Protein AF-A0A3D4ECK0-F1 (afdb_monomer_lite)

pLDDT: mean 88.1, std 12.16, range [38.34, 98.12]

Foldseek 3Di:
DDPPPPPPPPCPCVCVVPDDPPDQDPVNCPPPPNQLVVLLVLLVCLLQPPDPVLNCLAPAFAVCLVVVNHDDPDPVDPAGNNVVGHDPVSVCSNPVVSVVSLVVSLCCNVVPDPPPVSNVSNVVSVCSNVVD

Secondary structure (DSSP, 8-state):
-------SSSSTTHHHHHS-TTSPPHHHHTGGGHHHHHHHHHHHTTTTT-SHHHHIIIIIIIIHHHTTS-----TT--S-TTTT---HHHHHIIIIIHHHHHHHHHHHHHTT---HHHHHHHHHHHHHHHT-

Structure (mmCIF, N/CA/C/O backbone):
data_AF-A0A3D4ECK0-F1
#
_entry.id   AF-A0A3D4ECK0-F1
#
loop_
_atom_site.group_PDB
_atom_site.id
_atom_site.type_symbol
_atom_site.label_atom_id
_atom_site.label_alt_id
_atom_site.label_comp_id
_atom_site.label_asym_id
_atom_site.label_entity_id
_atom_site.label_seq_id
_atom_site.pdbx_PDB_ins_code
_atom_site.Cartn_x
_atom_site.Cartn_y
_atom_site.Cartn_z
_atom_site.occupancy
_atom_site.B_iso_or_equiv
_atom_site.auth_seq_id
_atom_site.auth_comp_id
_atom_site.auth_asym_id
_atom_site.auth_atom_id
_atom_site.pdbx_PDB_model_num
ATOM 1 N N . MET A 1 1 ? 7.632 3.997 66.393 1.00 38.34 1 MET A N 1
ATOM 2 C CA . MET A 1 1 ? 6.377 3.603 65.722 1.00 38.34 1 MET A CA 1
ATOM 3 C C . MET A 1 1 ? 6.335 4.345 64.399 1.00 38.34 1 MET A C 1
ATOM 5 O O . MET A 1 1 ? 6.453 5.561 64.400 1.00 38.34 1 MET A O 1
ATOM 9 N N . VAL A 1 2 ? 6.384 3.589 63.306 1.00 43.09 2 VAL A N 1
ATOM 10 C CA . VAL A 1 2 ? 6.731 4.037 61.951 1.00 43.09 2 VAL A CA 1
ATOM 11 C C . VAL A 1 2 ? 5.701 5.040 61.429 1.00 43.09 2 VAL A C 1
ATOM 13 O O . VAL A 1 2 ? 4.519 4.725 61.333 1.00 43.09 2 VAL A O 1
ATOM 16 N N . LEU A 1 3 ? 6.169 6.244 61.097 1.00 50.78 3 LEU A N 1
ATOM 17 C CA . LEU A 1 3 ? 5.412 7.262 60.380 1.00 50.78 3 LEU A CA 1
ATOM 18 C C . LEU A 1 3 ? 5.410 6.863 58.894 1.00 50.78 3 LEU A C 1
ATOM 20 O O . LEU A 1 3 ? 6.347 7.165 58.158 1.00 50.78 3 LEU A O 1
ATOM 24 N N . ILE A 1 4 ? 4.407 6.089 58.478 1.00 55.16 4 ILE A N 1
ATOM 25 C CA . ILE A 1 4 ? 4.209 5.720 57.072 1.00 55.16 4 ILE A CA 1
ATOM 26 C C . ILE A 1 4 ? 3.721 6.976 56.343 1.00 55.16 4 ILE A C 1
ATOM 28 O O . ILE A 1 4 ? 2.560 7.362 56.460 1.00 55.16 4 ILE A O 1
ATOM 32 N N . LEU A 1 5 ? 4.633 7.640 55.629 1.00 55.22 5 LEU A N 1
ATOM 33 C CA . LEU A 1 5 ? 4.299 8.682 54.664 1.00 55.22 5 LEU A CA 1
ATOM 34 C C . LEU A 1 5 ? 3.511 8.047 53.513 1.00 55.22 5 LEU A C 1
ATOM 36 O O . LEU A 1 5 ? 4.059 7.324 52.685 1.00 55.22 5 LEU A O 1
ATOM 40 N N . THR A 1 6 ? 2.216 8.332 53.480 1.00 56.25 6 THR A N 1
ATOM 41 C CA . THR A 1 6 ? 1.304 8.057 52.370 1.00 56.25 6 THR A CA 1
ATOM 42 C C . THR A 1 6 ? 1.769 8.814 51.122 1.00 56.25 6 THR A C 1
ATOM 44 O O . THR A 1 6 ? 1.529 10.016 50.998 1.00 56.25 6 THR A O 1
ATOM 47 N N . MET A 1 7 ? 2.450 8.126 50.203 1.00 56.41 7 MET A N 1
ATOM 48 C CA . MET A 1 7 ? 2.916 8.681 48.921 1.00 56.41 7 MET A CA 1
ATOM 49 C C . MET A 1 7 ? 1.839 8.696 47.814 1.00 56.41 7 MET A C 1
ATOM 51 O O . MET A 1 7 ? 2.156 9.000 46.670 1.00 56.41 7 MET A O 1
ATOM 55 N N . ASP A 1 8 ? 0.566 8.442 48.129 1.00 56.38 8 ASP A N 1
ATOM 56 C CA . ASP A 1 8 ? -0.477 8.20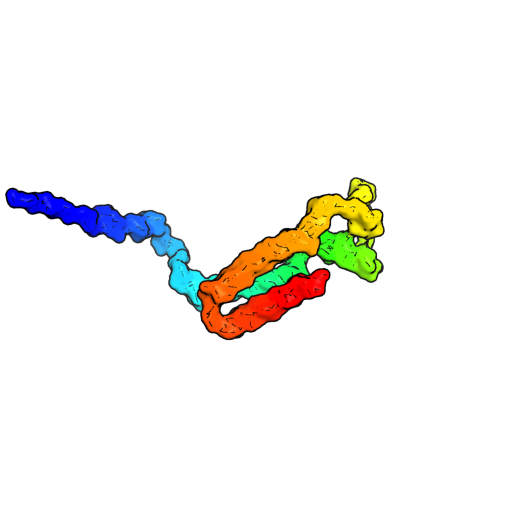9 47.114 1.00 56.38 8 ASP A CA 1
ATOM 57 C C . ASP A 1 8 ? -1.207 9.461 46.576 1.00 56.38 8 ASP A C 1
ATOM 59 O O . ASP A 1 8 ? -2.108 9.317 45.760 1.00 56.38 8 ASP A O 1
ATOM 63 N N . SER A 1 9 ? -0.875 10.698 46.983 1.00 58.56 9 SER A N 1
ATOM 64 C CA . SER A 1 9 ? -1.740 11.862 46.654 1.00 58.56 9 SER A CA 1
ATOM 65 C C . SER A 1 9 ? -1.166 12.951 45.735 1.00 58.56 9 SER A C 1
ATOM 67 O O . SER A 1 9 ? -1.938 13.763 45.226 1.00 58.56 9 SER A O 1
ATOM 69 N N . CYS A 1 10 ? 0.143 12.988 45.454 1.00 62.25 10 CYS A N 1
ATOM 70 C CA . CYS A 1 10 ? 0.737 14.095 44.678 1.00 62.25 10 CYS A CA 1
ATOM 71 C C . CYS A 1 10 ? 0.947 13.803 43.180 1.00 62.25 10 CYS A C 1
ATOM 73 O O . CYS A 1 10 ? 1.126 14.741 42.405 1.00 62.25 10 CYS A O 1
ATOM 75 N N . THR A 1 11 ? 0.908 12.539 42.747 1.00 64.38 11 THR A N 1
ATOM 76 C CA . THR A 1 11 ? 1.062 12.147 41.329 1.00 64.38 11 THR A CA 1
ATOM 77 C C . THR A 1 11 ? -0.231 11.647 40.686 1.00 64.38 11 THR A C 1
ATOM 79 O O . THR A 1 11 ? -0.286 11.527 39.466 1.00 64.38 11 THR A O 1
ATOM 82 N N . ASP A 1 12 ? -1.293 11.447 41.470 1.00 64.25 12 ASP A N 1
ATOM 83 C CA . ASP A 1 12 ? -2.587 10.900 41.028 1.00 64.25 12 ASP A CA 1
ATOM 84 C C . ASP A 1 12 ? -3.231 11.698 39.873 1.00 64.25 12 ASP A C 1
ATOM 86 O O . ASP A 1 12 ? -3.952 11.175 39.030 1.00 64.25 12 ASP A O 1
ATOM 90 N N . ARG A 1 13 ? -2.914 12.996 39.770 1.00 64.69 13 ARG A N 1
ATOM 91 C CA . ARG A 1 13 ? -3.467 13.899 38.745 1.00 64.69 13 ARG A CA 1
ATOM 92 C C . ARG A 1 13 ? -2.502 14.228 37.608 1.00 64.69 13 ARG A C 1
ATOM 94 O O . ARG A 1 13 ? -2.828 15.088 36.789 1.00 64.69 13 ARG A O 1
ATOM 101 N N . PHE A 1 14 ? -1.346 13.571 37.541 1.00 77.62 14 PHE A N 1
ATOM 102 C CA . PHE A 1 14 ? -0.315 13.841 36.535 1.00 77.62 14 PHE A CA 1
ATOM 103 C C . PHE A 1 14 ? -0.857 13.738 35.102 1.00 77.62 14 PHE A C 1
ATOM 105 O O . PHE A 1 14 ? -0.648 14.651 34.304 1.00 77.62 14 PHE A O 1
ATOM 112 N N . GLU A 1 15 ? -1.617 12.686 34.786 1.00 73.06 15 GLU A N 1
ATOM 113 C CA . GLU A 1 15 ? -2.197 12.504 33.448 1.00 73.06 15 GLU A CA 1
ATOM 114 C C . GLU A 1 15 ? -3.213 13.599 33.110 1.00 73.06 15 GLU A C 1
ATOM 116 O O . GLU A 1 15 ? -3.206 14.139 32.008 1.00 73.06 15 GLU A O 1
ATOM 121 N N . LYS A 1 16 ? -4.049 13.999 34.073 1.00 72.69 16 LYS A N 1
ATOM 122 C CA . LYS A 1 16 ? -5.063 15.044 33.871 1.00 72.69 16 LYS A CA 1
ATOM 123 C C . LYS A 1 16 ? -4.455 16.443 33.725 1.00 72.69 16 LYS A C 1
ATOM 125 O O . LYS A 1 16 ? -5.033 17.272 33.034 1.00 72.69 16 LYS A O 1
ATOM 130 N N . LEU A 1 17 ? -3.328 16.715 34.386 1.00 76.31 17 LEU A N 1
ATOM 131 C CA . LEU A 1 17 ? -2.619 17.999 34.301 1.00 76.31 17 LEU A CA 1
ATOM 132 C C . LEU A 1 17 ? -1.787 18.126 33.017 1.00 76.31 17 LEU A C 1
ATOM 134 O O . LEU A 1 17 ? -1.670 19.226 32.489 1.00 76.31 17 LEU A O 1
ATOM 138 N N . ASN A 1 18 ? -1.244 17.016 32.508 1.00 77.88 18 ASN A N 1
ATOM 139 C CA . ASN A 1 18 ? -0.428 16.994 31.287 1.00 77.88 18 ASN A CA 1
ATOM 140 C C . ASN A 1 18 ? -1.212 16.657 30.013 1.00 77.88 18 ASN A C 1
ATOM 142 O O . ASN A 1 18 ? -0.641 16.659 28.924 1.00 77.88 18 ASN A O 1
ATOM 146 N N . THR A 1 19 ? -2.510 16.382 30.127 1.00 78.75 19 THR A N 1
ATOM 147 C CA . THR A 1 19 ? -3.391 16.217 28.970 1.00 78.75 19 THR A CA 1
ATOM 148 C C . THR A 1 19 ? -4.081 17.541 28.684 1.00 78.75 19 THR A C 1
ATOM 150 O O . THR A 1 19 ? -4.730 18.114 29.560 1.00 78.75 19 THR A O 1
ATOM 153 N N . ASN A 1 20 ? -3.966 18.031 27.449 1.00 81.88 20 ASN A N 1
ATOM 154 C CA . ASN A 1 20 ? -4.697 19.221 27.028 1.00 81.88 20 ASN A CA 1
ATOM 155 C C . ASN A 1 20 ? -6.212 18.944 27.164 1.00 81.88 20 ASN A C 1
ATOM 157 O O . ASN A 1 20 ? -6.701 17.991 26.561 1.00 81.88 20 ASN A O 1
ATOM 161 N N . PRO A 1 21 ? -6.978 19.754 27.917 1.00 80.38 21 PRO A N 1
ATOM 162 C CA . PRO A 1 21 ? -8.402 19.505 28.151 1.00 80.38 21 PRO A CA 1
ATOM 163 C C . PRO A 1 21 ? -9.265 19.551 26.877 1.00 80.38 21 PRO A C 1
ATOM 165 O O . PRO A 1 21 ? -10.371 19.019 26.883 1.00 80.38 21 PRO A O 1
ATOM 168 N N . ASN A 1 22 ? -8.763 20.140 25.785 1.00 83.75 22 ASN A N 1
ATOM 169 C CA . ASN A 1 22 ? -9.413 20.140 24.469 1.00 83.75 22 ASN A CA 1
ATOM 170 C C . ASN A 1 22 ? -8.948 18.983 23.560 1.00 83.75 22 ASN A C 1
ATOM 172 O O . ASN A 1 22 ? -9.363 18.903 22.404 1.00 83.75 22 ASN A O 1
ATOM 176 N N . GLN A 1 23 ? -8.053 18.113 24.036 1.00 83.00 23 GLN A N 1
ATOM 177 C CA . GLN A 1 23 ? -7.542 16.981 23.269 1.00 83.00 23 GLN A CA 1
ATOM 178 C C . GLN A 1 23 ? -8.594 15.880 23.155 1.00 83.00 23 GLN A C 1
ATOM 180 O O . GLN A 1 23 ? -9.298 15.552 24.110 1.00 83.00 23 GLN A O 1
ATOM 185 N N . VAL A 1 24 ? -8.661 15.268 21.975 1.00 81.38 24 VAL A N 1
ATOM 186 C CA . VAL A 1 24 ? -9.524 14.113 21.737 1.00 81.38 24 VAL A CA 1
ATOM 187 C C . VAL A 1 24 ? -9.024 12.929 22.566 1.00 81.38 24 VAL A C 1
ATOM 189 O O . VAL A 1 24 ? -7.870 12.514 22.459 1.00 81.38 24 VAL A O 1
ATOM 192 N N . THR A 1 25 ? -9.905 12.371 23.388 1.00 85.50 25 THR A N 1
ATOM 193 C CA . THR A 1 25 ? -9.627 11.173 24.186 1.00 85.50 25 THR A CA 1
ATOM 194 C C . THR A 1 25 ? -9.675 9.910 23.327 1.00 85.50 25 THR A C 1
ATOM 196 O O . THR A 1 25 ? -10.352 9.855 22.299 1.00 85.50 25 THR A O 1
ATOM 199 N N . SER A 1 26 ? -9.027 8.838 23.785 1.00 81.75 26 SER A N 1
ATOM 200 C CA . SER A 1 26 ? -9.096 7.530 23.119 1.00 81.75 26 SER A CA 1
ATOM 201 C C . SER A 1 26 ? -10.536 7.035 22.945 1.00 81.75 26 SER A C 1
ATOM 203 O O . SER A 1 26 ? -10.868 6.487 21.903 1.00 81.75 26 SER A O 1
ATOM 205 N N . ALA A 1 27 ? -11.419 7.286 23.917 1.00 82.94 27 ALA A N 1
ATOM 206 C CA . ALA A 1 27 ? -12.832 6.922 23.813 1.00 82.94 27 ALA A CA 1
ATOM 207 C C . ALA A 1 27 ? -13.560 7.716 22.713 1.00 82.94 27 ALA A C 1
ATOM 209 O O . ALA A 1 27 ? -14.362 7.157 21.969 1.00 82.94 27 ALA A O 1
ATOM 210 N N . GLN A 1 28 ? -13.248 9.007 22.568 1.00 84.38 28 GLN A N 1
ATOM 211 C CA . GLN A 1 28 ? -13.796 9.835 21.490 1.00 84.38 28 GLN A CA 1
ATOM 212 C C . GLN A 1 28 ? -13.266 9.416 20.110 1.00 84.38 28 GLN A C 1
ATOM 214 O O . GLN A 1 28 ? -14.012 9.490 19.140 1.00 84.38 28 GLN A O 1
ATOM 219 N N . MET A 1 29 ? -12.030 8.916 20.011 1.00 85.00 29 MET A N 1
ATOM 220 C CA . MET A 1 29 ? -11.471 8.349 18.769 1.00 85.00 29 MET A CA 1
ATOM 221 C C . MET A 1 29 ? -12.166 7.056 18.317 1.00 85.00 29 MET A C 1
ATOM 223 O O . MET A 1 29 ? -12.127 6.720 17.134 1.00 85.00 29 MET A O 1
ATOM 227 N N . GLU A 1 30 ? -12.802 6.322 19.231 1.00 84.44 30 GLU A N 1
ATOM 228 C CA . GLU A 1 30 ? -13.605 5.140 18.890 1.00 84.44 30 GLU A CA 1
ATOM 229 C C . GLU A 1 30 ? -15.056 5.502 18.526 1.00 84.44 30 GLU A C 1
ATOM 231 O O . GLU A 1 30 ? -15.799 4.667 18.002 1.00 84.44 30 GLU A O 1
ATOM 236 N N . ALA A 1 31 ? -15.479 6.754 18.747 1.00 85.56 31 ALA A N 1
ATOM 237 C CA . ALA A 1 31 ? -16.822 7.193 18.395 1.00 85.56 31 ALA A CA 1
ATOM 238 C C . ALA A 1 31 ? -17.072 7.006 16.892 1.00 85.56 31 ALA A C 1
ATOM 240 O O . ALA A 1 31 ? -16.252 7.378 16.051 1.00 85.56 31 ALA A O 1
ATOM 241 N N . LYS A 1 32 ? -18.228 6.422 16.555 1.00 84.81 32 LYS A N 1
ATOM 242 C CA . LYS A 1 32 ? -18.648 6.156 15.168 1.00 84.81 32 LYS A CA 1
ATOM 243 C C . LYS A 1 32 ? -17.583 5.416 14.340 1.00 84.81 32 LYS A C 1
ATOM 245 O O . LYS A 1 32 ? -17.449 5.668 13.146 1.00 84.81 32 LYS A O 1
ATOM 250 N N . ASN A 1 33 ? -16.828 4.514 14.972 1.00 85.69 33 ASN A N 1
ATOM 251 C CA . ASN A 1 33 ? -15.762 3.735 14.341 1.00 85.69 33 ASN A CA 1
ATOM 252 C C . ASN A 1 33 ? -14.654 4.586 13.704 1.00 85.69 33 ASN A C 1
ATOM 254 O O . ASN A 1 33 ? -13.977 4.094 12.808 1.00 85.69 33 ASN A O 1
ATOM 258 N N . TYR A 1 34 ? -14.426 5.828 14.138 1.00 89.81 34 TYR A N 1
ATOM 259 C CA . TYR A 1 34 ? -13.473 6.731 13.483 1.00 89.81 34 TYR A CA 1
ATOM 260 C C . TYR A 1 34 ? -12.067 6.117 13.340 1.00 89.81 34 TYR A C 1
ATOM 262 O O . TYR A 1 34 ? -11.494 6.077 12.246 1.00 89.81 34 TYR A O 1
ATOM 270 N N . ARG A 1 35 ? -11.533 5.517 14.408 1.00 90.12 35 ARG A N 1
ATOM 271 C CA . ARG A 1 35 ? -10.224 4.844 14.376 1.00 90.12 35 ARG A CA 1
ATOM 272 C C . ARG A 1 35 ? -10.168 3.619 13.459 1.00 90.12 35 ARG A C 1
ATOM 274 O O . ARG A 1 35 ? -9.129 3.340 12.867 1.00 90.12 35 ARG A O 1
ATOM 281 N N . THR A 1 36 ? -11.247 2.847 13.371 1.00 92.88 36 THR A N 1
ATOM 282 C CA . THR A 1 36 ? -11.289 1.652 12.512 1.00 92.88 36 THR A CA 1
ATOM 283 C C . THR A 1 36 ? -11.542 2.041 11.058 1.00 92.88 36 THR A C 1
ATOM 285 O O . THR A 1 36 ? -10.844 1.567 10.166 1.00 92.88 36 THR A O 1
ATOM 288 N N . GLY A 1 37 ? -12.476 2.960 10.818 1.00 93.44 37 GLY A N 1
ATOM 289 C CA . GLY A 1 37 ? -12.835 3.468 9.499 1.00 93.44 37 GLY A CA 1
ATOM 290 C C . GLY A 1 37 ? -11.665 4.134 8.784 1.00 93.44 37 GLY A C 1
ATOM 291 O O . GLY A 1 37 ? -11.450 3.873 7.606 1.00 93.44 37 GLY A O 1
ATOM 292 N N . THR A 1 38 ? -10.840 4.905 9.497 1.00 94.19 38 THR A N 1
ATOM 293 C CA . THR A 1 38 ? -9.613 5.499 8.927 1.00 94.19 38 THR A CA 1
ATOM 294 C C . THR A 1 38 ? -8.617 4.443 8.443 1.00 94.19 38 THR A C 1
ATOM 296 O O . THR A 1 38 ? -8.032 4.600 7.376 1.00 94.19 38 THR A O 1
ATOM 299 N N . LYS A 1 39 ? -8.467 3.322 9.160 1.00 96.06 39 LYS A N 1
ATOM 300 C CA . LYS A 1 39 ? -7.622 2.201 8.712 1.00 96.06 39 LYS A CA 1
ATOM 301 C C . LYS A 1 39 ? -8.219 1.471 7.510 1.00 96.06 39 LYS A C 1
ATOM 303 O O . LYS A 1 39 ? -7.471 1.061 6.632 1.00 96.06 39 LYS A O 1
ATOM 308 N N . VAL A 1 40 ? -9.543 1.302 7.462 1.00 96.31 40 VAL A N 1
ATOM 309 C CA . VAL A 1 40 ? -10.224 0.705 6.299 1.00 96.31 40 VAL A CA 1
ATOM 310 C C . VAL A 1 40 ? -10.018 1.579 5.063 1.00 96.31 40 VAL A C 1
ATOM 312 O O . VAL A 1 40 ? -9.678 1.055 4.007 1.00 96.31 40 VAL A O 1
ATOM 315 N N . LEU A 1 41 ? -10.146 2.901 5.209 1.00 95.62 41 LEU A N 1
ATOM 316 C CA . LEU A 1 41 ? -9.878 3.853 4.134 1.00 95.62 41 LEU A CA 1
ATOM 317 C C . LEU A 1 41 ? -8.418 3.784 3.667 1.00 95.62 41 LEU A C 1
ATOM 319 O O . LEU A 1 41 ? -8.175 3.741 2.467 1.00 95.62 41 LEU A O 1
ATOM 323 N N . ALA A 1 42 ? -7.464 3.692 4.599 1.00 95.75 42 ALA A N 1
ATOM 324 C CA . ALA A 1 42 ? -6.048 3.526 4.270 1.00 95.75 42 ALA A CA 1
ATOM 325 C C . ALA A 1 42 ? -5.763 2.220 3.500 1.00 95.75 42 ALA A C 1
ATOM 327 O O . ALA A 1 42 ? -4.931 2.197 2.603 1.00 95.75 42 ALA A O 1
ATOM 328 N N . LEU A 1 43 ? -6.464 1.123 3.812 1.00 97.12 43 LEU A N 1
ATOM 329 C CA . LEU A 1 43 ? -6.347 -0.117 3.036 1.00 97.12 43 LEU A CA 1
ATOM 330 C C . LEU A 1 43 ? -6.951 0.023 1.635 1.00 97.12 43 LEU A C 1
ATOM 332 O O . LEU A 1 43 ? -6.370 -0.455 0.665 1.00 97.12 43 LEU A O 1
ATOM 336 N N . GLN A 1 44 ? -8.105 0.682 1.523 1.00 96.88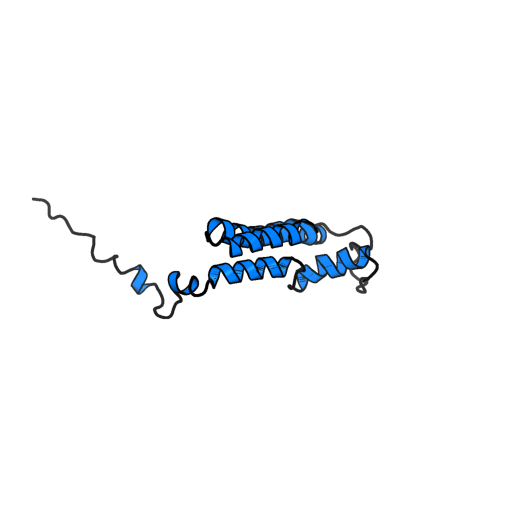 44 GLN A N 1
ATOM 337 C CA . GLN A 1 44 ? -8.757 0.929 0.240 1.00 96.88 44 GLN A CA 1
ATOM 338 C C . GLN A 1 44 ? -7.875 1.780 -0.683 1.00 96.88 44 GLN A C 1
ATOM 340 O O . GLN A 1 44 ? -7.768 1.481 -1.871 1.00 96.88 44 GLN A O 1
ATOM 345 N N . SER A 1 45 ? -7.223 2.811 -0.142 1.00 96.25 45 SER A N 1
ATOM 346 C CA . SER A 1 45 ? -6.372 3.727 -0.908 1.00 96.25 45 SER A CA 1
ATOM 347 C C . SER A 1 45 ? -5.091 3.092 -1.443 1.00 96.25 45 SER A C 1
ATOM 349 O O . SER A 1 45 ? -4.442 3.699 -2.284 1.00 96.25 45 SER A O 1
ATOM 351 N N . LEU A 1 46 ? -4.727 1.897 -0.969 1.00 95.88 46 LEU A N 1
ATOM 352 C CA . LEU A 1 46 ? -3.582 1.130 -1.462 1.00 95.88 46 LEU A CA 1
ATOM 353 C C . LEU A 1 46 ? -3.957 0.158 -2.589 1.00 95.88 46 LEU A C 1
ATOM 355 O O . LEU A 1 46 ? -3.062 -0.380 -3.235 1.00 95.88 46 LEU A O 1
ATOM 359 N N . VAL A 1 47 ? -5.255 -0.088 -2.842 1.00 95.56 47 VAL A N 1
ATOM 360 C CA . VAL A 1 47 ? -5.695 -0.992 -3.925 1.00 95.56 47 VAL A CA 1
ATOM 361 C C . VAL A 1 47 ? -5.218 -0.469 -5.266 1.00 95.56 47 VAL A C 1
ATOM 363 O O . VAL A 1 47 ? -4.600 -1.216 -6.009 1.00 95.56 47 VAL A O 1
ATOM 366 N N . VAL A 1 48 ? -5.486 0.801 -5.554 1.00 95.19 48 VAL A N 1
ATOM 367 C CA . VAL A 1 48 ? -4.796 1.600 -6.568 1.00 95.19 48 VAL A CA 1
ATOM 368 C C . VAL A 1 48 ? -4.266 2.803 -5.794 1.00 95.19 48 VAL A C 1
ATOM 370 O O . VAL A 1 48 ? -5.097 3.574 -5.306 1.00 95.19 48 VAL A O 1
ATOM 373 N N . PRO A 1 49 ? -2.939 2.932 -5.611 1.00 93.88 49 PRO A N 1
ATOM 374 C CA . PRO A 1 49 ? -2.358 3.978 -4.782 1.00 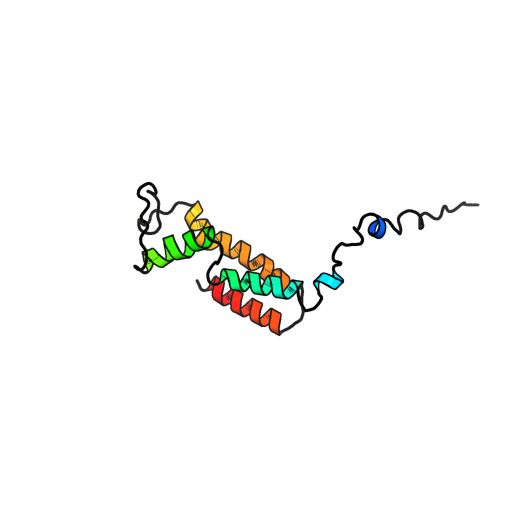93.88 49 PRO A CA 1
ATOM 375 C C . PRO A 1 49 ? -2.873 5.359 -5.178 1.00 93.88 49 PRO A C 1
ATOM 377 O O . PRO A 1 49 ? -2.743 5.768 -6.324 1.00 93.88 49 PRO A O 1
ATOM 380 N N . VAL A 1 50 ? -3.482 6.080 -4.242 1.00 92.94 50 VAL A N 1
ATOM 381 C CA . VAL A 1 50 ? -3.972 7.451 -4.497 1.00 92.94 50 VAL A CA 1
ATOM 382 C C . VAL A 1 50 ? -2.892 8.508 -4.285 1.00 92.94 50 VAL A C 1
ATOM 384 O O . VAL A 1 50 ? -3.050 9.652 -4.704 1.00 92.94 50 VAL A O 1
ATOM 387 N N . GLU A 1 51 ? -1.807 8.140 -3.608 1.00 92.56 51 GLU A N 1
ATOM 388 C CA . GLU A 1 51 ? -0.678 9.025 -3.383 1.00 92.56 51 GLU A CA 1
ATOM 389 C C . GLU A 1 51 ? 0.174 9.137 -4.653 1.00 92.56 51 GLU A C 1
ATOM 391 O O . GLU A 1 51 ? 0.572 8.127 -5.234 1.00 92.56 51 GLU A O 1
ATOM 396 N N . GLU A 1 52 ? 0.459 10.374 -5.074 1.00 94.00 52 GLU A N 1
ATOM 397 C CA . GLU A 1 52 ? 1.103 10.693 -6.357 1.00 94.00 52 GLU A CA 1
ATOM 398 C C . GLU A 1 52 ? 2.373 9.873 -6.597 1.00 94.00 52 GLU A C 1
ATOM 400 O O . GLU A 1 52 ? 2.501 9.213 -7.628 1.00 94.00 52 GLU A O 1
ATOM 405 N N . HIS A 1 53 ? 3.300 9.895 -5.637 1.00 90.00 53 HIS A N 1
ATOM 406 C CA . HIS A 1 53 ? 4.609 9.282 -5.817 1.00 90.00 53 HIS A CA 1
ATOM 407 C C . HIS A 1 53 ? 4.510 7.751 -5.925 1.00 90.00 53 HIS A C 1
ATOM 409 O O . HIS A 1 53 ? 5.229 7.134 -6.706 1.00 90.00 53 HIS A O 1
ATOM 415 N N . GLN A 1 54 ? 3.573 7.127 -5.209 1.00 92.56 54 GLN A N 1
ATOM 416 C CA . GLN A 1 54 ? 3.333 5.689 -5.306 1.00 92.56 54 GLN A CA 1
ATOM 417 C C . GLN A 1 54 ? 2.648 5.313 -6.615 1.00 92.56 54 GLN A C 1
ATOM 419 O O . GLN A 1 54 ? 3.080 4.383 -7.300 1.00 92.56 54 GLN A O 1
ATOM 424 N N . TYR A 1 55 ? 1.601 6.056 -6.982 1.00 94.75 55 TYR A N 1
ATOM 425 C CA . TYR A 1 55 ? 0.877 5.859 -8.233 1.00 94.75 55 TYR A CA 1
ATOM 426 C C . TYR A 1 55 ? 1.817 5.981 -9.430 1.00 94.75 55 TYR A C 1
ATOM 428 O O . TYR A 1 55 ? 1.770 5.170 -10.358 1.00 94.75 55 TYR A O 1
ATOM 436 N N . GLN A 1 56 ? 2.714 6.967 -9.390 1.00 94.38 56 GLN A N 1
ATOM 437 C CA . GLN A 1 56 ? 3.711 7.183 -10.423 1.00 94.38 56 GLN A CA 1
ATOM 438 C C . GLN A 1 56 ? 4.560 5.928 -10.644 1.00 94.38 56 GLN A C 1
ATOM 440 O O . GLN A 1 56 ? 4.665 5.473 -11.779 1.00 94.38 56 GLN A O 1
ATOM 445 N N . PHE A 1 57 ? 5.132 5.335 -9.595 1.00 93.62 57 PHE A N 1
ATOM 446 C CA . PHE A 1 57 ? 6.000 4.165 -9.756 1.00 93.62 57 PHE A CA 1
ATOM 447 C C . PHE A 1 57 ? 5.243 2.872 -10.071 1.00 93.62 57 PHE A C 1
ATOM 449 O O . PHE A 1 57 ? 5.720 2.077 -10.880 1.00 93.62 57 PHE A O 1
ATOM 456 N N . ILE A 1 58 ? 4.082 2.651 -9.454 1.00 94.00 58 ILE A N 1
ATOM 457 C CA . ILE A 1 58 ? 3.359 1.373 -9.539 1.00 94.00 58 ILE A CA 1
ATOM 458 C C . ILE A 1 58 ? 2.505 1.295 -10.802 1.00 94.00 58 ILE A C 1
ATOM 460 O O . ILE A 1 58 ? 2.576 0.310 -11.535 1.00 94.00 58 ILE A O 1
ATOM 464 N N . GLU A 1 59 ? 1.727 2.338 -11.077 1.00 94.69 59 GLU A N 1
ATOM 465 C CA . GLU A 1 59 ? 0.803 2.360 -12.209 1.00 94.69 59 GLU A CA 1
ATOM 466 C C . GLU A 1 59 ? 1.446 3.037 -13.413 1.00 94.69 59 GLU A C 1
ATOM 468 O O . GLU A 1 59 ? 1.608 2.416 -14.456 1.00 94.69 59 GLU A O 1
ATOM 473 N N . SER A 1 60 ? 1.861 4.298 -13.281 1.00 94.75 60 SER A N 1
ATOM 474 C CA . SER A 1 60 ? 2.241 5.118 -14.440 1.00 94.75 60 SER A CA 1
ATOM 475 C C . SER A 1 60 ? 3.550 4.682 -15.104 1.00 94.75 60 SER A C 1
ATOM 477 O O . SER A 1 60 ? 3.659 4.714 -16.325 1.00 94.75 60 SER A O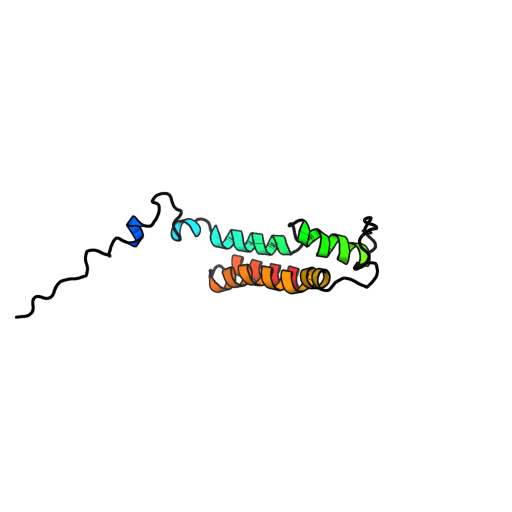 1
ATOM 479 N N . LEU A 1 61 ? 4.546 4.271 -14.315 1.00 94.12 61 LEU A N 1
ATOM 480 C CA . LEU A 1 61 ? 5.886 3.932 -14.800 1.00 94.12 61 LEU A CA 1
ATOM 481 C C . LEU A 1 61 ? 6.158 2.431 -14.872 1.00 94.12 61 LEU A C 1
ATOM 483 O O . LEU A 1 61 ? 7.150 2.063 -15.490 1.00 94.12 61 LEU A O 1
ATOM 487 N N . SER A 1 62 ? 5.322 1.579 -14.272 1.00 94.25 62 SER A N 1
ATOM 488 C CA . SER A 1 62 ? 5.486 0.117 -14.295 1.00 94.25 62 SER A CA 1
ATOM 489 C C . SER A 1 62 ? 4.317 -0.573 -15.003 1.00 94.25 62 SER A C 1
ATOM 491 O O . SER A 1 62 ? 4.479 -1.045 -16.131 1.00 94.25 62 SER A O 1
ATOM 493 N N . GLY A 1 63 ? 3.122 -0.581 -14.399 1.00 94.38 63 GLY A N 1
ATOM 494 C CA . GLY A 1 63 ? 1.949 -1.259 -14.963 1.00 94.38 63 GLY A CA 1
ATOM 495 C C . GLY A 1 63 ? 1.526 -0.720 -16.334 1.00 94.38 63 GLY A C 1
ATOM 496 O O . GLY A 1 63 ? 1.262 -1.492 -17.252 1.00 94.38 63 GLY A O 1
ATOM 497 N N . GLY A 1 64 ? 1.516 0.601 -16.502 1.00 95.44 64 GLY A N 1
ATOM 498 C CA . GLY A 1 64 ? 1.158 1.296 -17.736 1.00 95.44 64 GLY A CA 1
ATOM 499 C C . GLY A 1 64 ? 2.089 0.958 -18.903 1.00 95.44 64 GLY A C 1
ATOM 500 O O . GLY A 1 64 ? 1.581 0.529 -19.941 1.00 95.44 64 GLY A O 1
ATOM 501 N N . PRO A 1 65 ? 3.422 1.086 -18.754 1.00 94.75 65 PRO A N 1
ATOM 502 C CA . PRO A 1 65 ? 4.367 0.729 -19.805 1.00 94.75 65 PRO A CA 1
ATOM 503 C C . PRO A 1 65 ? 4.376 -0.754 -20.150 1.00 94.75 65 PRO A C 1
ATOM 505 O O . PRO A 1 65 ? 4.350 -1.096 -21.331 1.00 94.75 65 PRO A O 1
ATOM 508 N N . PHE A 1 66 ? 4.320 -1.652 -19.162 1.00 94.94 66 PHE A N 1
ATOM 509 C CA . PHE A 1 66 ? 4.209 -3.086 -19.455 1.00 94.94 66 PHE A CA 1
ATOM 510 C C . PHE A 1 66 ? 2.857 -3.468 -20.070 1.00 94.94 66 PHE A C 1
ATOM 512 O O . PHE A 1 66 ? 2.792 -4.406 -20.862 1.00 94.94 66 PHE A O 1
ATOM 519 N N . GLY A 1 67 ? 1.791 -2.728 -19.759 1.00 95.69 67 GLY A N 1
ATOM 520 C CA . GLY A 1 67 ? 0.478 -2.862 -20.391 1.00 95.69 67 GLY A CA 1
ATOM 521 C C . GLY A 1 67 ? 0.355 -2.178 -21.758 1.00 95.69 67 GLY A C 1
ATOM 522 O O . GLY A 1 67 ? -0.663 -2.348 -22.422 1.00 95.69 67 GLY A O 1
ATOM 523 N N . GLY A 1 68 ? 1.360 -1.406 -22.186 1.00 95.69 68 GLY A N 1
ATOM 524 C CA . GLY A 1 68 ? 1.341 -0.648 -23.441 1.00 95.69 68 GLY A CA 1
ATOM 525 C C . GLY A 1 68 ? 0.412 0.574 -23.445 1.00 95.69 68 GLY A C 1
ATOM 526 O O . GLY A 1 68 ? 0.107 1.09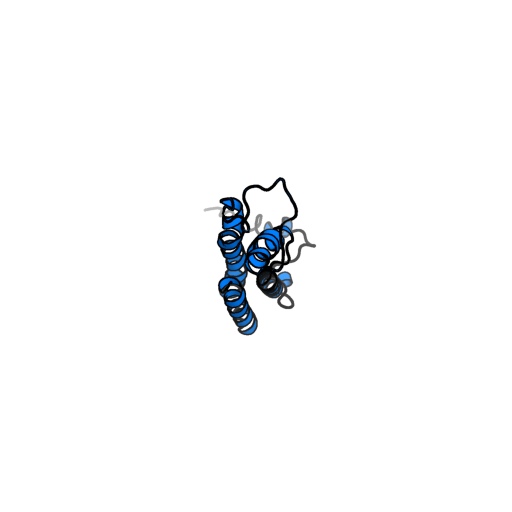8 -24.514 1.00 95.69 68 GLY A O 1
ATOM 527 N N . TYR A 1 69 ? -0.053 1.030 -22.278 1.00 96.38 69 TYR A N 1
ATOM 528 C CA . TYR A 1 69 ? -0.987 2.158 -22.158 1.00 96.38 69 TYR A CA 1
ATOM 529 C C . TYR A 1 69 ? -0.301 3.511 -21.961 1.00 96.38 69 TYR A C 1
ATOM 531 O O . TYR A 1 69 ? -0.850 4.539 -22.354 1.00 96.38 69 TYR A O 1
ATOM 539 N N . ILE A 1 70 ? 0.868 3.528 -21.319 1.00 94.12 70 ILE A N 1
ATOM 540 C CA . ILE A 1 70 ? 1.589 4.746 -20.927 1.00 94.12 70 ILE A CA 1
ATOM 541 C C . ILE A 1 70 ? 3.064 4.562 -21.287 1.00 94.12 70 ILE A C 1
ATOM 543 O O . ILE A 1 70 ? 3.584 3.461 -21.167 1.00 94.12 70 ILE A O 1
ATOM 547 N N . GLY A 1 71 ? 3.738 5.627 -21.715 1.00 89.38 71 GLY A N 1
ATOM 548 C CA . GLY A 1 71 ? 5.191 5.654 -21.890 1.00 89.38 71 GLY A CA 1
ATOM 549 C C . GLY A 1 71 ? 5.774 6.876 -21.196 1.00 89.38 71 GLY A C 1
ATOM 550 O O . GLY A 1 71 ? 5.140 7.937 -21.172 1.00 89.38 71 GLY A O 1
ATOM 551 N N . SER A 1 72 ? 6.959 6.741 -20.606 1.00 88.56 72 SER A N 1
ATOM 552 C CA . SER A 1 72 ? 7.587 7.885 -19.946 1.00 88.56 72 SER A CA 1
ATOM 553 C C . SER A 1 72 ? 8.130 8.882 -20.980 1.00 88.56 72 SER A C 1
ATOM 555 O O . SER A 1 72 ? 8.742 8.499 -21.973 1.00 88.56 72 SER A O 1
ATOM 557 N N . THR A 1 73 ? 7.914 10.180 -20.758 1.00 88.44 73 THR A N 1
ATOM 558 C CA . THR A 1 73 ? 8.355 11.252 -21.678 1.00 88.44 73 THR A CA 1
ATOM 559 C C . THR A 1 73 ? 9.601 11.991 -21.187 1.00 88.44 73 THR A C 1
ATOM 561 O O . THR A 1 73 ? 10.006 12.990 -21.774 1.00 88.44 73 THR A O 1
ATOM 564 N N . VAL A 1 74 ? 10.168 11.568 -20.054 1.00 86.81 74 VAL A N 1
ATOM 565 C CA . VAL A 1 74 ? 11.318 12.222 -19.425 1.00 86.81 74 VAL A CA 1
ATOM 566 C C . VAL A 1 74 ? 12.601 11.554 -19.915 1.00 86.81 74 VAL A C 1
ATOM 568 O O . VAL A 1 74 ? 12.957 10.465 -19.469 1.00 86.81 74 VAL A O 1
ATOM 571 N N . ASP A 1 75 ? 13.327 12.232 -20.802 1.00 81.31 75 ASP A N 1
ATOM 572 C CA . ASP A 1 75 ? 14.522 11.680 -21.462 1.00 81.31 75 ASP A CA 1
ATOM 573 C C . ASP A 1 75 ? 15.752 11.555 -20.545 1.00 81.31 75 ASP A C 1
ATOM 575 O O . ASP A 1 75 ? 16.721 10.861 -20.863 1.00 81.31 75 ASP A O 1
ATOM 579 N N . THR A 1 76 ? 15.738 12.205 -19.378 1.00 89.19 76 THR A N 1
ATOM 580 C CA . THR A 1 76 ? 16.849 12.142 -18.415 1.00 89.19 76 THR A CA 1
ATOM 581 C C . THR A 1 76 ? 16.855 10.854 -17.592 1.00 89.19 76 THR A C 1
ATOM 583 O O . THR A 1 76 ? 17.888 10.496 -17.022 1.00 89.19 76 THR A O 1
ATOM 586 N N . TRP A 1 77 ? 15.742 10.119 -17.536 1.00 88.94 77 TRP A N 1
ATOM 587 C CA . TRP A 1 77 ? 15.654 8.861 -16.799 1.00 88.94 77 TRP A CA 1
ATOM 588 C C . TRP A 1 77 ? 16.165 7.702 -17.653 1.00 88.94 77 TRP A C 1
ATOM 590 O O . TRP A 1 77 ? 15.480 7.197 -18.530 1.00 88.94 77 TRP A O 1
ATOM 600 N N . GLN A 1 78 ? 17.390 7.258 -17.389 1.00 87.44 78 GLN A N 1
ATOM 601 C CA . GLN A 1 78 ? 18.032 6.188 -18.167 1.00 87.44 78 GLN A CA 1
ATOM 602 C C . GLN A 1 78 ? 17.677 4.772 -17.671 1.00 87.44 78 GLN A C 1
ATOM 604 O O . GLN A 1 78 ? 17.760 3.806 -18.427 1.00 87.44 78 GLN A O 1
ATOM 609 N N . ALA A 1 79 ? 17.290 4.643 -16.398 1.00 91.81 79 ALA A N 1
ATOM 610 C CA . ALA A 1 79 ? 16.985 3.378 -15.731 1.00 91.81 79 ALA A CA 1
ATOM 611 C C . ALA A 1 79 ? 15.488 3.301 -15.399 1.00 91.81 79 ALA A C 1
ATOM 613 O O . ALA A 1 79 ? 15.051 3.852 -14.389 1.00 91.81 79 ALA A O 1
ATOM 614 N N . ARG A 1 80 ? 14.698 2.653 -16.263 1.00 90.75 80 ARG A N 1
ATOM 615 C CA . ARG A 1 80 ? 13.225 2.616 -16.197 1.00 90.75 80 ARG A CA 1
ATOM 616 C C . ARG A 1 80 ? 12.701 1.186 -16.332 1.00 90.75 80 ARG A C 1
ATOM 618 O O . ARG A 1 80 ? 13.407 0.291 -16.797 1.00 90.75 80 ARG A O 1
ATOM 625 N N . PHE A 1 81 ? 11.441 0.972 -15.952 1.00 93.81 81 PHE A N 1
ATOM 626 C CA . PHE A 1 81 ? 10.771 -0.316 -16.158 1.00 93.81 81 PHE A CA 1
ATOM 627 C C . PHE A 1 81 ? 10.594 -0.632 -17.648 1.00 93.81 81 PHE A C 1
ATOM 629 O O . PHE A 1 81 ? 10.910 -1.741 -18.067 1.00 93.81 81 PHE A O 1
ATOM 636 N N . GLU A 1 82 ? 10.190 0.353 -18.458 1.00 92.81 82 GLU A N 1
ATOM 637 C CA . GLU A 1 82 ? 9.975 0.190 -19.908 1.00 92.81 82 GLU A CA 1
ATOM 638 C C . GLU A 1 82 ? 11.255 -0.159 -20.692 1.00 92.81 82 GLU A C 1
ATOM 640 O O . GLU A 1 82 ? 11.188 -0.745 -21.768 1.00 92.81 82 GLU A O 1
ATOM 645 N N . THR A 1 83 ? 12.430 0.150 -20.133 1.00 92.94 83 THR A N 1
ATOM 646 C CA . THR A 1 83 ? 13.751 -0.212 -20.677 1.00 92.94 83 THR A CA 1
ATOM 647 C C . THR A 1 83 ? 14.370 -1.432 -19.986 1.00 92.94 83 THR A C 1
ATOM 649 O O . THR A 1 83 ? 15.541 -1.737 -20.204 1.00 92.94 83 THR A O 1
ATOM 652 N N . PHE A 1 84 ? 13.600 -2.140 -19.154 1.00 94.06 84 PHE A N 1
ATOM 653 C CA . PHE A 1 84 ? 13.988 -3.369 -18.448 1.00 94.06 84 PHE A CA 1
ATOM 654 C C . PHE A 1 84 ? 15.225 -3.246 -17.540 1.00 94.06 84 PHE A C 1
ATOM 656 O O . PHE A 1 84 ? 15.854 -4.247 -17.198 1.00 94.06 84 PHE A O 1
ATOM 663 N N . ASN A 1 85 ? 15.569 -2.033 -17.105 1.00 94.94 85 ASN A N 1
ATOM 664 C CA . ASN A 1 85 ? 16.713 -1.759 -16.231 1.00 94.94 85 ASN A CA 1
ATOM 665 C C . ASN A 1 85 ? 16.362 -0.840 -15.037 1.00 94.94 85 ASN A C 1
ATOM 667 O O . ASN A 1 85 ? 17.136 0.073 -14.739 1.00 94.94 85 ASN A O 1
ATOM 671 N N . PRO A 1 86 ? 15.227 -1.036 -14.330 1.00 94.00 86 PRO A N 1
ATOM 672 C CA . PRO A 1 86 ? 14.846 -0.155 -13.232 1.00 94.00 86 PRO A CA 1
ATOM 673 C C . PRO A 1 86 ? 15.862 -0.213 -12.083 1.00 94.00 86 PRO A C 1
ATOM 675 O O . PRO A 1 86 ? 16.426 -1.269 -11.758 1.00 94.00 86 PRO A O 1
ATOM 678 N N . SER A 1 87 ? 16.059 0.927 -11.421 1.00 92.50 87 SER A N 1
ATOM 679 C CA . SER A 1 87 ? 16.911 1.020 -10.234 1.00 92.50 87 SER A CA 1
ATOM 680 C C . SER A 1 87 ? 16.386 0.141 -9.085 1.00 92.50 87 SER A C 1
ATOM 682 O O . SER A 1 87 ? 15.263 -0.374 -9.108 1.00 92.50 87 SER A O 1
ATOM 684 N N . VAL A 1 88 ? 17.218 -0.077 -8.063 1.00 93.31 88 VAL A N 1
ATOM 685 C CA . VAL A 1 88 ? 16.799 -0.815 -6.856 1.00 93.31 88 VAL A CA 1
ATOM 686 C C . VAL A 1 88 ? 15.653 -0.087 -6.149 1.00 93.31 88 VAL A C 1
ATOM 688 O O . VAL A 1 88 ? 14.691 -0.736 -5.746 1.00 93.31 88 VAL A O 1
ATOM 691 N N . ASP A 1 89 ? 15.725 1.242 -6.061 1.00 91.19 89 ASP A N 1
ATOM 692 C CA . ASP A 1 89 ? 14.723 2.056 -5.371 1.00 91.19 89 ASP A CA 1
ATOM 693 C C . ASP A 1 89 ? 13.352 1.956 -6.044 1.00 91.19 89 ASP A C 1
ATOM 695 O O . ASP A 1 89 ? 12.349 1.742 -5.371 1.00 91.19 89 ASP A O 1
ATOM 699 N N . TRP A 1 90 ? 13.306 1.983 -7.380 1.00 91.81 90 TRP A N 1
ATOM 700 C CA . TRP A 1 90 ? 12.046 1.861 -8.120 1.00 91.81 90 TRP A CA 1
ATOM 701 C C . TRP A 1 90 ? 11.404 0.485 -7.918 1.00 91.81 90 TRP A C 1
ATOM 703 O O . TRP A 1 90 ? 10.200 0.377 -7.694 1.00 91.81 90 TRP A O 1
ATOM 713 N N . ARG A 1 91 ? 12.214 -0.583 -7.929 1.00 91.38 91 ARG A N 1
ATOM 714 C CA . ARG A 1 91 ? 11.732 -1.946 -7.648 1.00 91.38 91 ARG A CA 1
ATOM 715 C C . ARG A 1 91 ? 11.227 -2.094 -6.214 1.00 91.38 91 ARG A C 1
ATOM 717 O O . ARG A 1 91 ? 10.252 -2.807 -5.979 1.00 91.38 91 ARG A O 1
ATOM 724 N N . LYS A 1 92 ? 11.874 -1.427 -5.256 1.00 93.31 92 LYS A N 1
ATOM 725 C CA . LYS A 1 92 ? 11.467 -1.437 -3.848 1.00 93.31 92 LYS A CA 1
ATOM 726 C C . LYS A 1 92 ? 10.059 -0.858 -3.677 1.00 93.31 92 LYS A C 1
ATOM 728 O O . LYS A 1 92 ? 9.246 -1.485 -2.995 1.00 93.31 92 LYS A O 1
ATOM 733 N N . THR A 1 93 ? 9.755 0.256 -4.342 1.00 89.94 93 THR A N 1
ATOM 734 C CA . THR A 1 93 ? 8.442 0.915 -4.253 1.00 89.94 93 THR A CA 1
ATOM 735 C C . THR A 1 93 ? 7.302 0.031 -4.744 1.00 89.94 93 THR A C 1
ATOM 737 O O . THR A 1 93 ? 6.238 0.006 -4.136 1.00 89.94 93 THR A O 1
ATOM 740 N N . THR A 1 94 ? 7.534 -0.785 -5.773 1.00 89.50 94 THR A N 1
ATOM 741 C CA . THR A 1 94 ? 6.500 -1.682 -6.317 1.00 89.50 94 THR A CA 1
ATOM 742 C C . THR A 1 94 ? 6.194 -2.916 -5.467 1.00 89.50 94 THR A C 1
ATOM 744 O O . THR A 1 94 ? 5.258 -3.641 -5.782 1.00 89.50 94 THR A O 1
ATOM 747 N N . PHE A 1 95 ? 6.965 -3.187 -4.408 1.00 88.88 95 PHE A N 1
ATOM 748 C CA . PHE A 1 95 ? 6.805 -4.414 -3.620 1.00 88.88 95 PHE A CA 1
ATOM 749 C C . PHE A 1 95 ? 6.977 -4.188 -2.116 1.00 88.88 95 PHE A C 1
ATOM 751 O O . PHE A 1 95 ? 6.024 -4.302 -1.346 1.00 88.88 95 PHE A O 1
ATOM 758 N N . SER A 1 96 ? 8.193 -3.856 -1.681 1.00 92.12 96 SER A N 1
ATOM 759 C CA . SER A 1 96 ? 8.539 -3.754 -0.260 1.00 92.12 96 SER A CA 1
ATOM 760 C C . SER A 1 96 ? 7.769 -2.645 0.452 1.00 92.12 96 SER A C 1
ATOM 762 O O . SER A 1 96 ? 7.323 -2.840 1.587 1.00 92.12 96 SER A O 1
ATOM 764 N N . ASP A 1 97 ? 7.607 -1.497 -0.205 1.00 92.19 97 ASP A N 1
ATOM 765 C CA . ASP A 1 97 ? 6.919 -0.348 0.386 1.00 92.19 97 ASP A CA 1
ATOM 766 C C . ASP A 1 97 ? 5.415 -0.656 0.530 1.00 92.19 97 ASP A C 1
ATOM 768 O O . ASP A 1 97 ? 4.875 -0.543 1.630 1.00 92.19 97 ASP A O 1
ATOM 772 N N . ILE A 1 98 ? 4.782 -1.236 -0.499 1.00 92.25 98 ILE A N 1
ATOM 773 C CA . ILE A 1 98 ? 3.372 -1.668 -0.455 1.00 92.25 98 ILE A CA 1
ATOM 774 C C . ILE A 1 98 ? 3.102 -2.694 0.647 1.00 92.25 98 ILE A C 1
ATOM 776 O O . ILE A 1 98 ? 2.126 -2.569 1.389 1.00 92.25 98 ILE A O 1
ATOM 780 N N . ILE A 1 99 ? 3.975 -3.691 0.820 1.00 93.31 99 ILE A N 1
ATOM 781 C CA . ILE A 1 99 ? 3.851 -4.658 1.921 1.00 93.31 99 ILE A CA 1
ATOM 782 C C . ILE A 1 99 ? 3.904 -3.936 3.271 1.00 93.31 99 ILE A C 1
ATOM 784 O O . ILE A 1 99 ? 3.092 -4.205 4.162 1.00 93.31 99 ILE A O 1
ATOM 788 N N . THR A 1 100 ? 4.865 -3.031 3.435 1.00 93.50 100 THR A N 1
ATOM 789 C CA . THR A 1 100 ? 5.078 -2.312 4.695 1.00 93.50 100 THR A CA 1
ATOM 790 C C . THR A 1 100 ? 3.866 -1.453 5.045 1.00 93.50 100 THR A C 1
ATOM 792 O O . THR A 1 100 ? 3.364 -1.514 6.172 1.00 93.50 100 THR A O 1
ATOM 795 N N . GLU A 1 101 ? 3.350 -0.717 4.070 1.00 93.75 101 GLU A N 1
ATOM 796 C CA . GLU A 1 101 ? 2.224 0.193 4.247 1.00 93.75 101 GLU A CA 1
ATOM 797 C C . GLU A 1 101 ? 0.885 -0.514 4.409 1.00 93.75 101 GLU A C 1
ATOM 799 O O . GLU A 1 101 ? 0.051 -0.054 5.184 1.00 93.75 101 GLU A O 1
ATOM 804 N N . LEU A 1 102 ? 0.685 -1.667 3.767 1.00 95.88 102 LEU A N 1
ATOM 805 C CA . LEU A 1 102 ? -0.538 -2.455 3.909 1.00 95.88 102 LEU A CA 1
ATOM 806 C C . LEU A 1 102 ? -0.667 -3.067 5.307 1.00 95.88 102 LEU A C 1
ATOM 808 O O . LEU A 1 102 ? -1.740 -3.054 5.925 1.00 95.88 102 LEU A O 1
ATOM 812 N N . TYR A 1 103 ? 0.410 -3.672 5.816 1.00 96.62 103 TYR A N 1
ATOM 813 C CA . TYR A 1 103 ? 0.304 -4.494 7.021 1.00 96.62 103 TYR A CA 1
ATOM 814 C C . TYR A 1 103 ? 0.131 -3.679 8.304 1.00 96.62 103 TYR A C 1
ATOM 816 O O . TYR A 1 103 ? -0.432 -4.210 9.266 1.00 96.62 103 TYR A O 1
ATOM 824 N N . ALA A 1 104 ? 0.554 -2.415 8.340 1.00 95.50 104 ALA A N 1
ATOM 825 C CA . ALA A 1 104 ? 0.337 -1.535 9.488 1.00 95.50 104 ALA A CA 1
ATOM 826 C C . ALA A 1 104 ? -1.168 -1.310 9.799 1.00 95.50 104 ALA A C 1
ATOM 828 O O . ALA A 1 104 ? -1.615 -1.715 10.882 1.00 95.50 104 ALA A O 1
ATOM 829 N N . PRO A 1 105 ? -1.995 -0.758 8.886 1.00 96.19 105 PRO A N 1
ATOM 830 C CA . PRO A 1 105 ? -3.435 -0.610 9.094 1.00 96.19 105 PRO A CA 1
ATOM 831 C C . PRO A 1 105 ? -4.158 -1.959 9.184 1.00 96.19 105 PRO A C 1
ATOM 833 O O . PRO A 1 105 ? -5.036 -2.103 10.038 1.00 96.19 105 PRO A O 1
ATOM 836 N N . TYR A 1 106 ? -3.759 -2.977 8.407 1.00 97.44 106 TYR A N 1
ATOM 837 C CA . TYR A 1 106 ? -4.357 -4.319 8.479 1.00 97.44 106 TYR A CA 1
ATOM 838 C C . TYR A 1 106 ? -4.245 -4.921 9.885 1.00 97.44 106 TYR A C 1
ATOM 840 O O . TYR A 1 106 ? -5.252 -5.298 10.490 1.00 97.44 106 TYR A O 1
ATOM 848 N N . ARG A 1 107 ? -3.033 -4.964 10.457 1.00 96.50 107 ARG A N 1
ATOM 849 C CA . ARG A 1 107 ? -2.819 -5.451 11.832 1.00 96.50 107 ARG A CA 1
ATOM 850 C C . ARG A 1 107 ? -3.558 -4.579 12.842 1.00 96.50 107 ARG A C 1
ATOM 852 O O . ARG A 1 107 ? -4.115 -5.100 13.806 1.00 96.50 107 ARG A O 1
ATOM 859 N N . GLY A 1 108 ? -3.625 -3.274 12.582 1.00 94.62 108 GLY A N 1
ATOM 860 C CA . GLY A 1 108 ? -4.392 -2.326 13.378 1.00 94.62 108 GLY A CA 1
ATOM 861 C C . GLY A 1 108 ? -5.899 -2.602 13.415 1.00 94.62 108 GLY A C 1
ATOM 862 O O . GLY A 1 108 ? -6.526 -2.231 14.405 1.00 94.62 108 GLY A O 1
ATOM 863 N N . ILE A 1 109 ? -6.487 -3.217 12.385 1.00 95.94 109 ILE A N 1
ATOM 864 C CA . ILE A 1 109 ? -7.896 -3.649 12.382 1.00 95.94 109 ILE A CA 1
ATOM 865 C C . ILE A 1 109 ? -8.019 -5.017 13.053 1.00 95.94 109 ILE A C 1
ATOM 867 O O . ILE A 1 109 ? -8.781 -5.159 14.005 1.00 95.94 109 ILE A O 1
ATOM 871 N N . ILE A 1 110 ? -7.223 -6.002 12.622 1.00 95.62 110 ILE A N 1
ATOM 872 C CA . ILE A 1 110 ? -7.308 -7.385 13.122 1.00 95.62 110 ILE A CA 1
ATOM 873 C C . ILE A 1 110 ? -7.066 -7.479 14.634 1.00 95.62 110 ILE A C 1
ATOM 875 O O . ILE A 1 110 ? -7.727 -8.273 15.298 1.00 95.62 110 ILE A O 1
ATOM 879 N N . GLY A 1 111 ? -6.137 -6.686 15.175 1.00 93.31 111 GLY A N 1
ATOM 880 C CA . GLY A 1 111 ? -5.867 -6.622 16.614 1.00 93.31 111 GLY A CA 1
ATOM 881 C C . GLY A 1 111 ? -6.652 -5.541 17.362 1.00 93.31 111 GLY A C 1
ATOM 882 O O . GLY A 1 111 ? -6.644 -5.535 18.588 1.00 93.31 111 GLY A O 1
ATOM 883 N N . GLY A 1 112 ? -7.295 -4.610 16.649 1.00 88.62 112 GLY A N 1
ATOM 884 C CA . GLY A 1 112 ? -7.924 -3.425 17.243 1.00 88.62 112 GLY A CA 1
ATOM 885 C C . GLY A 1 112 ? -9.440 -3.503 17.396 1.00 88.62 112 GLY A C 1
ATOM 886 O O . GLY A 1 112 ? -9.992 -2.768 18.207 1.00 88.62 112 GLY A O 1
ATOM 887 N N . THR A 1 113 ? -10.123 -4.369 16.644 1.00 89.75 113 THR A N 1
ATOM 888 C CA . THR A 1 113 ? -11.583 -4.511 16.708 1.00 89.75 113 THR A CA 1
ATOM 889 C C . THR A 1 113 ? -12.028 -5.960 16.509 1.00 89.75 113 THR A C 1
ATOM 891 O O . THR A 1 113 ? -11.360 -6.753 15.844 1.00 89.75 113 THR A O 1
ATOM 894 N N . LYS A 1 114 ? -13.183 -6.303 17.089 1.00 92.12 114 LYS A N 1
ATOM 895 C CA . LYS A 1 114 ? -13.886 -7.576 16.860 1.00 92.12 114 LYS A CA 1
ATOM 896 C C . LYS A 1 114 ? -15.026 -7.453 15.845 1.00 92.12 114 LYS A C 1
ATOM 898 O O . LYS A 1 114 ? -15.649 -8.465 15.554 1.00 92.12 114 LYS A O 1
ATOM 903 N N . ASP A 1 115 ? -15.285 -6.254 15.321 1.00 93.12 115 ASP A N 1
ATOM 904 C CA . ASP A 1 115 ? -16.300 -6.035 14.289 1.00 93.12 115 ASP A CA 1
ATOM 905 C C . ASP A 1 115 ? -15.994 -6.876 13.042 1.00 93.12 115 ASP A C 1
ATOM 907 O O . ASP A 1 115 ? -14.956 -6.717 12.392 1.00 93.12 115 ASP A O 1
ATOM 911 N N . GLU A 1 116 ? -16.902 -7.795 12.729 1.00 95.00 116 GLU A N 1
ATOM 912 C CA . GLU A 1 116 ? -16.755 -8.744 11.632 1.00 95.00 116 GLU A CA 1
ATOM 913 C C . GLU A 1 116 ? -16.733 -8.039 10.276 1.00 95.00 116 GLU A C 1
ATOM 915 O O . GLU A 1 116 ? -15.970 -8.441 9.397 1.00 95.00 116 GLU A O 1
ATOM 920 N N . ILE A 1 117 ? -17.484 -6.944 10.123 1.00 95.12 117 ILE A N 1
ATOM 921 C CA . ILE A 1 117 ? -17.557 -6.189 8.868 1.00 95.12 117 ILE A CA 1
ATOM 922 C C . ILE A 1 117 ? -16.212 -5.515 8.591 1.00 95.12 117 ILE A C 1
AT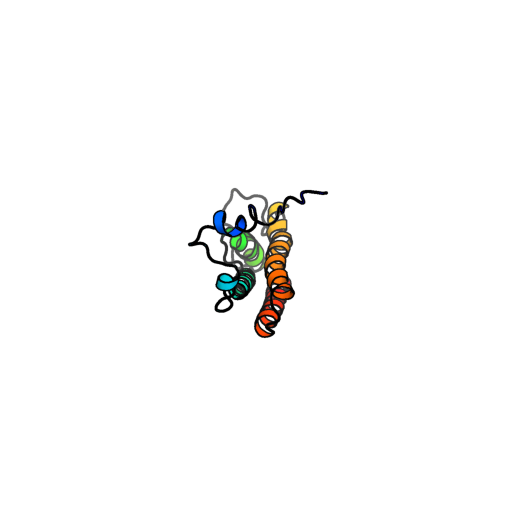OM 924 O O . ILE A 1 117 ? -15.643 -5.681 7.509 1.00 95.12 117 ILE A O 1
ATOM 928 N N . ALA A 1 118 ? -15.645 -4.813 9.576 1.00 95.12 118 ALA A N 1
ATOM 929 C CA . ALA A 1 118 ? -14.322 -4.207 9.445 1.00 95.12 118 ALA A CA 1
ATOM 930 C C . ALA A 1 118 ? -13.229 -5.243 9.130 1.00 95.12 118 ALA A C 1
ATOM 932 O O . ALA A 1 118 ? -12.350 -4.991 8.302 1.00 95.12 118 ALA A O 1
ATOM 933 N N . ARG A 1 119 ? -13.284 -6.427 9.753 1.00 97.00 119 ARG A N 1
ATOM 934 C CA . ARG A 1 119 ? -12.325 -7.514 9.483 1.00 97.00 119 ARG A CA 1
ATOM 935 C C . ARG A 1 119 ? -12.523 -8.130 8.098 1.00 97.00 119 ARG A C 1
ATOM 937 O O . ARG A 1 119 ? -11.528 -8.453 7.452 1.00 97.00 119 ARG A O 1
ATOM 944 N N . ALA A 1 120 ? -13.761 -8.244 7.618 1.00 97.44 120 ALA A N 1
ATOM 945 C CA . ALA A 1 120 ? -14.056 -8.684 6.257 1.00 97.44 120 ALA A CA 1
ATOM 946 C C . ALA A 1 120 ? -13.481 -7.708 5.221 1.00 97.44 120 ALA A C 1
ATOM 948 O O . ALA A 1 120 ? -12.777 -8.142 4.309 1.00 97.44 120 ALA A O 1
ATOM 949 N N . PHE A 1 121 ? -13.675 -6.396 5.410 1.00 97.44 121 PHE A N 1
ATOM 950 C CA . PHE A 1 121 ? -13.037 -5.377 4.569 1.00 97.44 121 PHE A CA 1
ATOM 951 C C . PHE A 1 121 ? -11.511 -5.463 4.616 1.00 97.44 121 PHE A C 1
ATOM 953 O O . PHE A 1 121 ? -10.866 -5.409 3.572 1.00 97.44 121 PHE A O 1
ATOM 960 N N . ALA A 1 122 ? -10.919 -5.647 5.799 1.00 97.62 122 ALA A N 1
ATOM 961 C CA . ALA A 1 122 ? -9.470 -5.775 5.922 1.00 97.62 122 ALA A CA 1
ATOM 962 C C . ALA A 1 122 ? -8.923 -6.983 5.142 1.00 97.62 122 ALA A C 1
ATOM 964 O O . ALA A 1 122 ? -7.901 -6.864 4.468 1.00 97.62 122 ALA A O 1
ATOM 965 N N . SER A 1 123 ? -9.604 -8.130 5.196 1.00 97.56 123 SER A N 1
ATOM 966 C CA . SER A 1 123 ? -9.250 -9.313 4.402 1.00 97.56 123 SER A CA 1
ATOM 967 C C . SER A 1 123 ? -9.428 -9.082 2.903 1.00 97.56 123 SER A C 1
ATOM 969 O O . SER A 1 123 ? -8.527 -9.417 2.136 1.00 97.56 123 SER A O 1
ATOM 971 N N . LEU A 1 124 ? -10.550 -8.486 2.489 1.00 97.94 124 LEU A N 1
ATOM 972 C CA . LEU A 1 124 ? -10.830 -8.171 1.088 1.00 97.94 124 LEU A CA 1
ATOM 973 C C . LEU A 1 124 ? -9.738 -7.273 0.500 1.00 97.94 124 LEU A C 1
ATOM 975 O O . LEU A 1 124 ? -9.136 -7.622 -0.513 1.00 97.94 124 LEU A O 1
ATOM 979 N N . TYR A 1 125 ? -9.440 -6.151 1.158 1.00 98.12 125 TYR A N 1
ATOM 980 C CA . TYR A 1 125 ? -8.425 -5.219 0.675 1.00 98.12 125 TYR A CA 1
ATOM 981 C C . TYR A 1 125 ? -7.020 -5.803 0.742 1.00 98.12 125 TYR A C 1
ATOM 983 O O . TYR A 1 125 ? -6.230 -5.572 -0.166 1.00 98.12 125 TYR A O 1
ATOM 991 N N . ARG A 1 126 ? -6.708 -6.632 1.746 1.00 97.56 126 ARG A N 1
ATOM 992 C CA . ARG A 1 126 ? -5.430 -7.351 1.772 1.00 97.56 126 ARG A CA 1
ATOM 993 C C . ARG A 1 126 ? -5.247 -8.217 0.528 1.00 97.56 126 ARG A C 1
ATOM 995 O O . ARG A 1 126 ? -4.164 -8.205 -0.041 1.00 97.56 126 ARG A O 1
ATOM 1002 N N . VAL A 1 127 ? -6.274 -8.958 0.111 1.00 97.88 127 VAL A N 1
ATOM 1003 C CA . VAL A 1 127 ? -6.203 -9.759 -1.122 1.00 97.88 127 VAL A CA 1
ATOM 1004 C C . VAL A 1 127 ? -6.109 -8.850 -2.344 1.00 97.88 127 VAL A C 1
ATOM 1006 O O . VAL A 1 127 ? -5.229 -9.057 -3.170 1.00 97.88 127 VAL A O 1
ATOM 1009 N N . ALA A 1 128 ? -6.953 -7.819 -2.433 1.00 97.62 128 ALA A N 1
ATOM 1010 C CA . ALA A 1 128 ? -6.984 -6.909 -3.577 1.00 97.62 128 ALA A CA 1
ATOM 1011 C C . ALA A 1 128 ? -5.651 -6.177 -3.811 1.00 97.62 128 ALA A C 1
ATOM 1013 O O . ALA A 1 128 ? -5.279 -5.967 -4.962 1.00 97.62 128 ALA A O 1
ATOM 1014 N N . VAL A 1 129 ? -4.934 -5.820 -2.742 1.00 96.56 129 VAL A N 1
ATOM 1015 C CA . VAL A 1 129 ? -3.605 -5.197 -2.825 1.00 96.56 129 VAL A CA 1
ATOM 1016 C C . VAL A 1 129 ? -2.527 -6.232 -3.145 1.00 96.56 129 VAL A C 1
ATOM 1018 O O . VAL A 1 129 ? -1.717 -6.004 -4.032 1.00 96.56 129 VAL A O 1
ATOM 1021 N N . MET A 1 130 ? -2.515 -7.381 -2.459 1.00 95.56 130 MET A N 1
ATOM 1022 C CA . MET A 1 130 ? -1.414 -8.356 -2.556 1.00 95.56 130 MET A CA 1
ATOM 1023 C C . MET A 1 130 ? -1.497 -9.299 -3.763 1.00 95.56 130 MET A C 1
ATOM 1025 O O . MET A 1 130 ? -0.549 -10.040 -4.003 1.00 95.56 130 MET A O 1
ATOM 1029 N N . GLN A 1 131 ? -2.625 -9.341 -4.477 1.00 95.00 131 GLN A N 1
ATOM 1030 C CA . GLN A 1 131 ? -2.744 -10.102 -5.729 1.00 95.00 131 GLN A CA 1
ATOM 1031 C C . GLN A 1 131 ? -2.073 -9.409 -6.923 1.00 95.00 131 GLN A C 1
ATOM 1033 O O . GLN A 1 131 ? -1.970 -10.017 -7.986 1.00 95.00 131 GLN A O 1
ATOM 1038 N N . ARG A 1 132 ? -1.731 -8.127 -6.765 1.00 89.94 132 ARG A N 1
ATOM 1039 C CA . ARG A 1 132 ? -1.082 -7.300 -7.779 1.00 89.94 132 ARG A CA 1
ATOM 1040 C C . ARG A 1 132 ? 0.408 -7.615 -7.842 1.00 89.94 132 ARG A C 1
ATOM 1042 O O . ARG A 1 132 ? 0.938 -7.580 -8.971 1.00 89.94 132 ARG A O 1
#

Radius of gyration: 23.76 Å; chains: 1; bounding box: 37×30×89 Å

Sequence (132 aa):
MVLILTMDSCTDRFEKLNTNPNQVTSAQMEAKNYRTGTKVLALQSLVVPVEEHQYQFIESLSGGPFGGYIGSTVDTWQARFETFNPSVDWRKTTFSDIITELYAPYRGIIGGTKDEIARAFASLYRVAVMQR